Protein AF-A0A7V9BV97-F1 (afdb_monomer_lite)

Radius of gyration: 20.05 Å; chains: 1; bounding box: 77×26×38 Å

Secondary structure (DSSP, 8-state):
-B--TTT-TTS-TTSTTS-SEEEEEE-TTS-TTS--TTSTTTEEEEEE-SSHHHHHHHHHHHHHHHHHTT--GGGSPEEEEETTEEEEE-TTS-HHHHHHHHHHHHHHHHHHHHHHHHHHHHHHHHHHHHHTT----

Structure (mmCIF, N/CA/C/O backbone):
data_AF-A0A7V9BV97-F1
#
_entry.id   AF-A0A7V9BV97-F1
#
loop_
_atom_site.group_PDB
_atom_site.id
_atom_site.type_symbol
_atom_site.label_atom_id
_atom_site.label_alt_id
_atom_site.label_comp_id
_atom_site.label_asym_id
_atom_site.label_entity_id
_atom_site.label_seq_id
_atom_site.pdbx_PDB_ins_code
_atom_site.Cartn_x
_atom_site.Cartn_y
_atom_site.Cartn_z
_atom_site.occupancy
_atom_site.B_iso_or_equiv
_atom_site.auth_seq_id
_atom_site.auth_comp_id
_atom_site.auth_asym_id
_atom_site.auth_atom_id
_atom_site.pdbx_PDB_model_num
ATOM 1 N N . MET A 1 1 ? -1.774 -13.108 -3.104 1.00 84.31 1 MET A N 1
ATOM 2 C CA . MET A 1 1 ? -1.706 -14.076 -1.997 1.00 84.31 1 MET A CA 1
ATOM 3 C C . MET A 1 1 ? -2.246 -13.419 -0.741 1.00 84.31 1 MET A C 1
ATOM 5 O O . MET A 1 1 ? -1.762 -12.356 -0.373 1.00 84.31 1 MET A O 1
ATOM 9 N N . VAL A 1 2 ? -3.238 -14.039 -0.099 1.00 87.56 2 VAL A N 1
ATOM 10 C CA . VAL A 1 2 ? -3.725 -13.584 1.212 1.00 87.56 2 VAL A CA 1
ATOM 11 C C . VAL A 1 2 ? -2.645 -13.840 2.261 1.00 87.56 2 VAL A C 1
ATOM 13 O O . VAL A 1 2 ? -2.075 -14.932 2.309 1.00 87.56 2 VAL A O 1
ATOM 16 N N . VAL A 1 3 ? -2.366 -12.831 3.083 1.00 86.38 3 VAL A N 1
ATOM 17 C CA . VAL A 1 3 ? -1.408 -12.932 4.185 1.00 86.38 3 VAL A CA 1
ATOM 18 C C . VAL A 1 3 ? -2.160 -13.333 5.455 1.00 86.38 3 VAL A C 1
ATOM 20 O O . VAL A 1 3 ? -3.219 -12.785 5.761 1.00 86.38 3 VAL A O 1
ATOM 23 N N . THR A 1 4 ? -1.617 -14.303 6.180 1.00 88.75 4 THR A N 1
ATOM 24 C CA . THR A 1 4 ? -2.068 -14.775 7.490 1.00 88.75 4 THR A CA 1
ATOM 25 C C . THR A 1 4 ? -1.066 -14.359 8.564 1.00 88.75 4 THR A C 1
ATOM 27 O O . THR A 1 4 ? 0.046 -13.922 8.262 1.00 88.75 4 THR A O 1
ATOM 30 N N . ALA A 1 5 ? -1.437 -14.491 9.839 1.00 86.12 5 ALA A N 1
ATOM 31 C CA . ALA A 1 5 ? -0.545 -14.119 10.936 1.00 86.12 5 ALA A CA 1
ATOM 32 C C . ALA A 1 5 ? 0.735 -14.975 10.922 1.00 86.12 5 ALA A C 1
ATOM 34 O O . ALA A 1 5 ? 1.824 -14.498 11.241 1.00 86.12 5 ALA A O 1
ATOM 35 N N . GLU A 1 6 ? 0.617 -16.229 10.480 1.00 86.62 6 GLU A N 1
ATOM 36 C CA . GLU A 1 6 ? 1.725 -17.171 10.374 1.00 86.62 6 GLU A CA 1
ATOM 37 C C . GLU A 1 6 ? 2.684 -16.813 9.237 1.00 86.62 6 GLU A C 1
ATOM 39 O O . GLU A 1 6 ? 3.899 -16.887 9.434 1.00 86.62 6 GLU A O 1
ATOM 44 N N . ASN A 1 7 ? 2.173 -16.415 8.066 1.00 83.81 7 ASN A N 1
ATOM 45 C CA . ASN A 1 7 ? 2.998 -16.168 6.879 1.00 83.81 7 ASN A CA 1
ATOM 46 C C . ASN A 1 7 ? 3.409 -14.696 6.694 1.00 83.81 7 ASN A C 1
ATOM 48 O O . ASN A 1 7 ? 4.221 -14.411 5.820 1.00 83.81 7 ASN A O 1
ATOM 52 N N . ASP A 1 8 ? 2.920 -13.781 7.537 1.00 84.88 8 ASP A N 1
ATOM 53 C CA . ASP A 1 8 ? 3.302 -12.372 7.494 1.00 84.88 8 ASP A CA 1
ATOM 54 C C . ASP A 1 8 ? 4.802 -12.195 7.794 1.00 84.88 8 ASP A C 1
ATOM 56 O O . ASP A 1 8 ? 5.236 -12.524 8.907 1.00 84.88 8 ASP A O 1
ATOM 60 N N . PRO A 1 9 ? 5.608 -11.659 6.857 1.00 80.56 9 PRO A N 1
ATOM 61 C CA . PRO A 1 9 ? 7.033 -11.428 7.084 1.00 80.56 9 PRO A CA 1
ATOM 62 C C . PRO A 1 9 ? 7.301 -10.452 8.232 1.00 80.56 9 PRO A C 1
ATOM 64 O O . PRO A 1 9 ? 8.283 -10.609 8.952 1.00 80.56 9 PRO A O 1
ATOM 67 N N . ASN A 1 10 ? 6.406 -9.480 8.446 1.00 81.88 10 ASN A N 1
ATOM 68 C CA . ASN A 1 10 ? 6.573 -8.481 9.503 1.00 81.88 10 ASN A CA 1
ATOM 69 C C . ASN A 1 10 ? 5.993 -8.929 10.851 1.00 81.88 10 ASN A C 1
ATOM 71 O O . ASN A 1 10 ? 6.233 -8.265 11.855 1.00 81.88 10 ASN A O 1
ATOM 75 N N . LYS A 1 11 ? 5.218 -10.023 10.883 1.00 86.12 11 LYS A N 1
ATOM 76 C CA . LYS A 1 11 ? 4.507 -10.512 12.081 1.00 86.12 11 LYS A CA 1
ATOM 77 C C . LYS A 1 11 ? 3.628 -9.446 12.751 1.00 86.12 11 LYS A C 1
ATOM 79 O O . LYS A 1 11 ? 3.493 -9.422 13.971 1.00 86.12 11 LYS A O 1
ATOM 84 N N . LEU A 1 12 ? 3.033 -8.562 11.953 1.00 86.25 12 LEU A N 1
ATOM 85 C CA . LEU A 1 12 ? 2.190 -7.472 12.437 1.00 86.25 12 LEU A CA 1
ATOM 86 C C . LEU A 1 12 ? 0.696 -7.767 12.278 1.00 86.25 12 LEU A C 1
ATOM 88 O O . LEU A 1 12 ? -0.101 -7.145 12.982 1.00 86.25 12 LEU A O 1
ATOM 92 N N . LEU A 1 13 ? 0.299 -8.696 11.398 1.00 88.12 13 LEU A N 1
ATOM 93 C CA . LEU A 1 13 ? -1.115 -8.968 11.130 1.00 88.12 13 LEU A CA 1
ATOM 94 C C . LEU A 1 13 ? -1.887 -9.307 12.415 1.00 88.12 13 LEU A C 1
ATOM 96 O O . LEU A 1 13 ? -1.562 -10.265 13.114 1.00 88.12 13 LEU A O 1
ATOM 100 N N . GLY A 1 14 ? -2.933 -8.527 12.700 1.00 81.75 14 GLY A N 1
ATOM 101 C CA . GLY A 1 14 ? -3.808 -8.744 13.856 1.00 81.75 14 GLY A CA 1
ATOM 102 C C . GLY A 1 14 ? -3.239 -8.271 15.198 1.00 81.75 14 GLY A C 1
ATOM 103 O O . GLY A 1 14 ? -3.909 -8.412 16.221 1.00 81.75 14 GLY A O 1
ATOM 104 N N . THR A 1 15 ? -2.041 -7.681 15.224 1.00 85.50 15 THR A N 1
ATOM 105 C CA . THR A 1 15 ? -1.503 -7.073 16.447 1.00 85.50 15 THR A CA 1
ATOM 106 C C . THR A 1 15 ? -2.168 -5.718 16.735 1.00 85.50 15 THR A C 1
ATOM 108 O O . THR A 1 15 ? -2.617 -5.026 15.810 1.00 85.50 15 THR A O 1
ATOM 111 N N . PRO A 1 16 ? -2.257 -5.294 18.011 1.00 83.69 16 PRO A N 1
ATOM 112 C CA . PRO A 1 16 ? -2.788 -3.980 18.351 1.00 83.69 16 PRO A CA 1
ATOM 113 C C . PRO A 1 16 ? -2.050 -2.861 17.602 1.00 83.69 16 PRO A C 1
ATOM 115 O O . PRO A 1 16 ? -0.827 -2.780 17.637 1.00 83.69 16 PRO A O 1
ATOM 118 N N . ASN A 1 17 ? -2.813 -1.970 16.962 1.00 77.44 17 ASN A N 1
ATOM 119 C CA . ASN A 1 17 ? -2.331 -0.823 16.173 1.00 77.44 17 ASN A CA 1
ATOM 120 C C . ASN A 1 17 ? -1.631 -1.139 14.837 1.00 77.44 17 ASN A C 1
ATOM 122 O O . ASN A 1 17 ? -1.124 -0.213 14.206 1.00 77.44 17 ASN A O 1
ATOM 126 N N . ALA A 1 18 ? -1.668 -2.384 14.364 1.00 88.88 18 ALA A N 1
ATOM 127 C CA . ALA A 1 18 ? -1.191 -2.763 13.034 1.00 88.88 18 ALA A CA 1
ATOM 128 C C . ALA A 1 18 ? -2.333 -2.924 12.010 1.00 88.88 18 ALA A C 1
ATOM 130 O O . ALA A 1 18 ? -3.471 -2.503 12.248 1.00 88.88 18 ALA A O 1
ATOM 131 N N . TYR A 1 19 ? -2.019 -3.517 10.852 1.00 90.75 19 TYR A N 1
ATOM 132 C CA . TYR A 1 19 ? -3.013 -3.876 9.846 1.00 90.75 19 TYR A CA 1
ATOM 133 C C . TYR A 1 19 ? -3.869 -5.066 10.302 1.00 90.75 19 TYR A C 1
ATOM 135 O O . TYR A 1 19 ? -3.389 -6.039 10.890 1.00 90.75 19 TYR A O 1
ATOM 143 N N . THR A 1 20 ? -5.163 -4.973 10.011 1.00 94.12 20 THR A N 1
ATOM 144 C CA . THR A 1 20 ? -6.200 -5.963 10.319 1.00 94.12 20 THR A CA 1
ATOM 145 C C . THR A 1 20 ? -6.340 -7.009 9.218 1.00 94.12 20 THR A C 1
ATOM 147 O O . THR A 1 20 ? -6.756 -8.132 9.485 1.00 94.12 20 THR A O 1
ATOM 150 N N . SER A 1 21 ? -5.967 -6.665 7.984 1.00 93.06 21 SER A N 1
ATOM 151 C CA . SER A 1 21 ? -5.867 -7.598 6.861 1.00 93.06 21 SER A CA 1
ATOM 152 C C . SER A 1 21 ? -4.767 -7.161 5.900 1.00 93.06 21 SER A C 1
ATOM 154 O O . SER A 1 21 ? -4.433 -5.975 5.817 1.00 93.06 21 SER A O 1
ATOM 156 N N . LYS A 1 22 ? -4.186 -8.129 5.189 1.00 93.75 22 LYS A N 1
ATOM 157 C CA . LYS A 1 22 ? -3.153 -7.877 4.190 1.00 93.75 22 LYS A CA 1
ATOM 158 C C . LYS A 1 22 ? -3.246 -8.878 3.041 1.00 93.75 22 LYS A C 1
ATOM 160 O O . LYS A 1 22 ? -3.526 -10.060 3.241 1.00 93.75 22 LYS A O 1
ATOM 165 N N . THR A 1 23 ? -2.978 -8.408 1.830 1.00 92.38 23 THR A N 1
ATOM 166 C CA . THR A 1 23 ? -2.742 -9.268 0.668 1.00 92.38 23 THR A CA 1
ATOM 167 C C . THR A 1 23 ? -1.580 -8.730 -0.145 1.00 92.38 23 THR A C 1
ATOM 169 O O . THR A 1 23 ? -1.389 -7.524 -0.255 1.00 92.38 23 THR A O 1
ATOM 172 N N . GLU A 1 24 ? -0.833 -9.632 -0.759 1.00 91.12 24 GLU A N 1
ATOM 173 C CA . GLU A 1 24 ? 0.274 -9.319 -1.661 1.00 91.12 24 GLU A CA 1
ATOM 174 C C . GLU A 1 24 ? -0.116 -9.698 -3.091 1.00 91.12 24 GLU A C 1
ATOM 176 O O . GLU A 1 24 ? -0.916 -10.616 -3.300 1.00 91.12 24 GLU A O 1
ATOM 181 N N . PHE A 1 25 ? 0.403 -8.995 -4.089 1.00 91.19 25 PHE A N 1
ATOM 182 C CA . PHE A 1 25 ? 0.127 -9.283 -5.492 1.00 91.19 25 PHE A CA 1
ATOM 183 C C . PHE A 1 25 ? 1.384 -9.151 -6.340 1.00 91.19 25 PHE A C 1
ATOM 185 O O . PHE A 1 25 ? 2.316 -8.427 -6.003 1.00 91.19 25 PHE A O 1
ATOM 192 N N . ILE A 1 26 ? 1.362 -9.861 -7.460 1.00 90.62 26 ILE A N 1
ATOM 193 C CA . ILE A 1 26 ? 2.406 -9.836 -8.473 1.00 90.62 26 ILE A CA 1
ATOM 194 C C . ILE A 1 26 ? 1.932 -8.960 -9.628 1.00 90.62 26 ILE A C 1
ATOM 196 O O . ILE A 1 26 ? 0.777 -9.058 -10.048 1.00 90.62 26 ILE A O 1
ATOM 200 N N . ASP A 1 27 ? 2.836 -8.140 -10.155 1.00 92.44 27 ASP A N 1
ATOM 201 C CA . ASP A 1 27 ? 2.646 -7.428 -11.410 1.00 92.44 27 ASP A CA 1
ATOM 202 C C . ASP A 1 27 ? 3.450 -8.122 -12.515 1.00 92.44 27 ASP A C 1
ATOM 204 O O . ASP A 1 27 ? 4.677 -8.184 -12.470 1.00 92.44 27 ASP A O 1
ATOM 208 N N . THR A 1 28 ? 2.760 -8.635 -13.533 1.00 91.56 28 THR A N 1
ATOM 209 C CA . THR A 1 28 ? 3.376 -9.373 -14.647 1.00 91.56 28 THR A CA 1
ATOM 210 C C . THR A 1 28 ? 4.261 -8.507 -15.544 1.00 91.56 28 THR A C 1
ATOM 212 O O . THR A 1 28 ? 4.916 -9.032 -16.439 1.00 91.56 28 THR A O 1
ATOM 215 N N . ARG A 1 29 ? 4.266 -7.183 -15.349 1.00 91.75 29 ARG A N 1
ATOM 216 C CA . ARG A 1 29 ? 5.187 -6.251 -16.014 1.00 91.75 29 ARG A CA 1
ATOM 217 C C . ARG A 1 29 ? 6.595 -6.304 -15.416 1.00 91.75 29 ARG A C 1
ATOM 219 O O . ARG A 1 29 ? 7.521 -5.792 -16.039 1.00 91.75 29 ARG A O 1
ATOM 226 N N . LEU A 1 30 ? 6.749 -6.883 -14.225 1.00 86.69 30 LEU A N 1
ATOM 227 C CA . LEU A 1 30 ? 8.018 -7.016 -13.514 1.00 86.69 30 LEU A CA 1
ATOM 228 C C . LEU A 1 30 ? 8.629 -8.405 -13.719 1.00 86.69 30 LEU A C 1
ATOM 230 O O . LEU A 1 30 ? 7.915 -9.387 -13.936 1.00 86.69 30 LEU A O 1
ATOM 234 N N . ASP A 1 31 ? 9.957 -8.488 -13.618 1.00 78.88 31 ASP A N 1
ATOM 235 C CA . ASP A 1 31 ? 10.657 -9.772 -13.609 1.00 78.88 31 ASP A CA 1
ATOM 236 C C . ASP A 1 31 ? 10.342 -10.535 -12.313 1.00 78.88 31 ASP A C 1
ATOM 238 O O . ASP A 1 31 ? 10.385 -9.988 -11.212 1.00 78.88 31 ASP A O 1
ATOM 242 N N . GLN A 1 32 ? 10.006 -11.811 -12.465 1.00 69.94 32 GLN A N 1
ATOM 243 C CA . GLN A 1 32 ? 9.558 -12.696 -11.393 1.00 69.94 32 GLN A CA 1
ATOM 244 C C . GLN A 1 32 ? 10.719 -13.447 -10.725 1.00 69.94 32 GLN A C 1
ATOM 246 O O . GLN A 1 32 ? 10.497 -14.207 -9.787 1.00 69.94 32 GLN A O 1
ATOM 251 N N . GLY A 1 33 ? 11.958 -13.246 -11.192 1.00 62.41 33 GLY A N 1
ATOM 252 C CA . GLY A 1 33 ? 13.170 -13.824 -10.598 1.00 62.41 33 GLY A CA 1
ATOM 253 C C . GLY A 1 33 ? 13.657 -13.146 -9.309 1.00 62.41 33 GLY A C 1
ATOM 254 O O . GLY A 1 33 ? 14.708 -13.524 -8.793 1.00 62.41 33 GLY A O 1
ATOM 255 N N . VAL A 1 34 ? 12.938 -12.141 -8.799 1.00 61.66 34 VAL A N 1
ATOM 256 C CA . VAL A 1 34 ? 13.304 -11.389 -7.589 1.00 61.66 34 VAL A CA 1
ATOM 257 C C . VAL A 1 34 ? 12.671 -12.042 -6.359 1.00 61.66 34 VAL A C 1
ATOM 259 O O . VAL A 1 34 ? 11.478 -12.337 -6.361 1.00 61.66 34 VAL A O 1
ATOM 262 N N . ASP A 1 35 ? 13.456 -12.250 -5.299 1.00 58.25 35 ASP A N 1
ATOM 263 C CA . ASP A 1 35 ? 12.942 -12.741 -4.017 1.00 58.2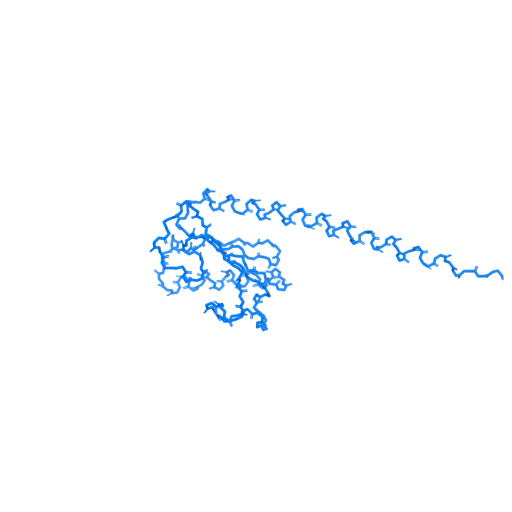5 35 ASP A CA 1
ATOM 264 C C . ASP A 1 35 ? 11.884 -11.765 -3.461 1.00 58.25 35 ASP A C 1
ATOM 266 O O . ASP A 1 35 ? 12.124 -10.565 -3.305 1.00 58.25 35 ASP A O 1
ATOM 270 N N . VAL A 1 36 ? 10.676 -12.274 -3.218 1.00 57.56 36 VAL A N 1
ATOM 271 C CA . VAL A 1 36 ? 9.439 -11.501 -2.993 1.00 57.56 36 VAL A CA 1
ATOM 272 C C . VAL A 1 36 ? 9.106 -11.344 -1.517 1.00 57.56 36 VAL A C 1
ATOM 274 O O . VAL A 1 36 ? 7.940 -11.377 -1.118 1.00 57.56 36 VAL A O 1
ATOM 277 N N . VAL A 1 37 ? 10.114 -11.155 -0.669 1.00 59.69 37 VAL A N 1
ATOM 278 C CA . VAL A 1 37 ? 9.871 -10.922 0.759 1.00 59.69 37 VAL A CA 1
ATOM 279 C C . VAL A 1 37 ? 8.996 -9.671 0.926 1.00 59.69 37 VAL A C 1
ATOM 281 O O . VAL A 1 37 ? 9.399 -8.553 0.614 1.00 59.69 37 VAL A O 1
ATOM 284 N N . GLY A 1 38 ? 7.757 -9.869 1.389 1.00 61.19 38 GLY A N 1
ATOM 285 C CA . GLY A 1 38 ? 6.767 -8.803 1.565 1.00 61.19 38 GLY A CA 1
ATOM 286 C C . GLY A 1 38 ? 6.020 -8.371 0.296 1.00 61.19 38 GLY A C 1
ATOM 287 O O . GLY A 1 38 ? 5.323 -7.357 0.343 1.00 61.19 38 GLY A O 1
ATOM 288 N N . GLY A 1 39 ? 6.170 -9.089 -0.824 1.00 64.56 39 GLY A N 1
ATOM 289 C CA . GLY A 1 39 ? 5.387 -8.949 -2.061 1.00 64.56 39 GLY A CA 1
ATOM 290 C C . GLY A 1 39 ? 5.630 -7.685 -2.896 1.00 64.56 39 GLY A C 1
ATOM 291 O O . GLY A 1 39 ? 5.413 -7.700 -4.106 1.00 64.56 39 GLY A O 1
ATOM 292 N N . VAL A 1 40 ? 6.121 -6.600 -2.291 1.00 76.31 40 VAL A N 1
ATOM 293 C CA . VAL A 1 40 ? 6.295 -5.310 -2.972 1.00 76.31 40 VAL A CA 1
ATOM 294 C C . VAL A 1 40 ? 7.315 -5.350 -4.117 1.00 76.31 40 VAL A C 1
ATOM 296 O O . VAL A 1 40 ? 6.980 -4.822 -5.172 1.00 76.31 40 VAL A O 1
ATOM 299 N N . PRO A 1 41 ? 8.499 -5.990 -4.014 1.00 81.00 41 PRO A N 1
ATOM 300 C CA . PRO A 1 41 ? 9.484 -5.963 -5.101 1.00 81.00 41 PRO A CA 1
ATOM 301 C C . PRO A 1 41 ? 8.976 -6.486 -6.458 1.00 81.00 41 PRO A C 1
ATOM 303 O O . PRO A 1 41 ? 9.315 -5.886 -7.481 1.00 81.00 41 PRO A O 1
ATOM 306 N N . ALA A 1 42 ? 8.121 -7.521 -6.479 1.00 83.88 42 ALA A N 1
ATOM 307 C CA . ALA A 1 42 ? 7.547 -8.097 -7.710 1.00 83.88 42 ALA A CA 1
ATOM 308 C C . ALA A 1 42 ? 6.120 -7.624 -8.035 1.00 83.88 42 ALA A C 1
ATOM 310 O O . ALA A 1 42 ? 5.485 -8.142 -8.956 1.00 83.88 42 ALA A O 1
ATOM 311 N N . GLY A 1 43 ? 5.597 -6.642 -7.304 1.00 90.69 43 GLY A N 1
ATOM 312 C CA . GLY A 1 43 ? 4.274 -6.089 -7.564 1.00 90.69 43 GLY A CA 1
ATOM 313 C C . GLY A 1 43 ? 3.867 -5.104 -6.486 1.00 90.69 43 GLY A C 1
ATOM 314 O O . GLY A 1 43 ? 4.139 -3.909 -6.601 1.00 90.69 43 GLY A O 1
ATOM 315 N N . GLY A 1 44 ? 3.209 -5.593 -5.439 1.00 92.19 44 GLY A N 1
ATOM 316 C CA . GLY A 1 44 ? 2.722 -4.733 -4.371 1.00 92.19 44 GLY A CA 1
ATOM 317 C C . GLY A 1 44 ? 2.019 -5.457 -3.231 1.00 92.19 44 GLY A C 1
ATOM 318 O O . GLY A 1 44 ? 1.908 -6.683 -3.184 1.00 92.19 44 GLY A O 1
ATOM 319 N N . SER A 1 45 ? 1.528 -4.658 -2.291 1.00 93.56 45 SER A N 1
ATOM 320 C CA . SER A 1 45 ? 0.801 -5.105 -1.108 1.00 93.56 45 SER A CA 1
ATOM 321 C C . SER A 1 45 ? -0.350 -4.155 -0.802 1.00 93.56 45 SER A C 1
ATOM 323 O O . SER A 1 45 ? -0.217 -2.939 -0.919 1.00 93.56 45 SER A O 1
ATOM 325 N N . VAL A 1 46 ? -1.471 -4.714 -0.362 1.00 95.31 46 VAL A N 1
ATOM 326 C CA . VAL A 1 46 ? -2.606 -3.978 0.196 1.00 95.31 46 VAL A CA 1
ATOM 327 C C . VAL A 1 46 ? -2.669 -4.291 1.682 1.00 95.31 46 VAL A C 1
ATOM 329 O O . VAL A 1 46 ? -2.791 -5.454 2.061 1.00 95.31 46 VAL A O 1
ATOM 332 N N . GLU A 1 47 ? -2.583 -3.260 2.513 1.00 94.62 47 GLU A N 1
ATOM 333 C CA . GLU A 1 47 ? -2.659 -3.332 3.973 1.00 94.62 47 GLU A CA 1
ATOM 334 C C . GLU A 1 47 ? -3.878 -2.525 4.440 1.00 94.62 47 GLU A C 1
ATOM 336 O O . GLU A 1 47 ? -4.024 -1.354 4.090 1.00 94.62 47 GLU A O 1
ATOM 341 N N . VAL A 1 48 ? -4.771 -3.137 5.219 1.00 95.69 48 VAL A N 1
ATOM 342 C CA . VAL A 1 48 ? -5.970 -2.471 5.755 1.00 95.69 48 VAL A CA 1
ATOM 343 C C . VAL A 1 48 ? -5.796 -2.246 7.246 1.00 95.69 48 VAL A C 1
ATOM 345 O O . VAL A 1 48 ? -5.413 -3.162 7.967 1.00 95.69 48 VAL A O 1
ATOM 348 N N . PHE A 1 49 ? -6.103 -1.043 7.714 1.00 95.38 49 PHE A N 1
ATOM 349 C CA . PHE A 1 49 ? -5.976 -0.621 9.106 1.00 95.38 49 PHE A CA 1
ATOM 350 C C . PHE A 1 49 ? -7.346 -0.355 9.734 1.00 95.38 49 PHE A C 1
ATOM 352 O O . PHE A 1 49 ? -8.380 -0.435 9.077 1.00 95.38 49 PHE A O 1
ATOM 359 N N . ALA A 1 50 ? -7.364 -0.043 11.031 1.00 94.12 50 ALA A N 1
ATOM 360 C CA . ALA A 1 50 ? -8.607 0.341 11.701 1.00 94.12 50 ALA A CA 1
ATOM 361 C C . ALA A 1 50 ? -9.145 1.694 11.201 1.00 94.12 50 ALA A C 1
ATOM 363 O O . ALA A 1 50 ? -10.352 1.907 11.169 1.00 94.12 50 ALA A O 1
ATOM 364 N N . ASP A 1 51 ? -8.250 2.604 10.816 1.00 94.19 51 ASP A N 1
ATOM 365 C CA . ASP A 1 51 ? -8.586 3.957 10.391 1.00 94.19 51 ASP A CA 1
ATOM 366 C C . ASP A 1 51 ? -7.496 4.534 9.473 1.00 94.19 51 ASP A C 1
ATOM 368 O O . ASP A 1 51 ? -6.413 3.962 9.303 1.00 94.19 51 ASP A O 1
ATOM 372 N N . LYS A 1 52 ? -7.803 5.687 8.870 1.00 95.06 52 LYS A N 1
ATOM 373 C CA . LYS A 1 52 ? -6.898 6.397 7.962 1.00 95.06 52 LYS A CA 1
ATOM 374 C C . LYS A 1 52 ? -5.603 6.844 8.640 1.00 95.06 52 LYS A C 1
ATOM 376 O O . LYS A 1 52 ? -4.543 6.729 8.036 1.00 95.06 52 LYS A O 1
ATOM 381 N N . SER A 1 53 ? -5.676 7.311 9.885 1.00 95.69 53 SER A N 1
ATOM 382 C CA . SER A 1 53 ? -4.508 7.806 10.623 1.00 95.69 53 SER A CA 1
ATOM 383 C C . SER A 1 53 ? -3.460 6.705 10.797 1.00 95.69 53 SER A C 1
ATOM 385 O O . SER A 1 53 ? -2.273 6.919 10.562 1.00 95.69 53 SER A O 1
ATOM 387 N N . LYS A 1 54 ? -3.897 5.478 11.100 1.00 95.19 54 LYS A N 1
ATOM 388 C CA . LYS A 1 54 ? -3.011 4.310 11.197 1.00 95.19 54 LYS A CA 1
ATOM 389 C C . LYS A 1 54 ? -2.390 3.916 9.856 1.00 95.19 54 LYS A C 1
ATOM 391 O O . LYS A 1 54 ? -1.206 3.580 9.818 1.00 95.19 54 LYS A O 1
ATOM 396 N N . ALA A 1 55 ? -3.147 3.997 8.762 1.00 95.06 55 ALA A N 1
ATOM 397 C CA . ALA A 1 55 ? -2.611 3.758 7.421 1.00 95.06 55 ALA A CA 1
ATOM 398 C C . ALA A 1 55 ? -1.548 4.807 7.034 1.00 95.06 55 ALA A C 1
ATOM 400 O O . ALA A 1 55 ? -0.489 4.462 6.504 1.00 95.06 55 ALA A O 1
ATOM 401 N N . GLU A 1 56 ? -1.786 6.083 7.351 1.00 95.56 56 GLU A N 1
ATOM 402 C CA . GLU A 1 56 ? -0.826 7.173 7.132 1.00 95.56 56 GLU A CA 1
ATOM 403 C C . GLU A 1 56 ? 0.427 7.014 7.996 1.00 95.56 56 GLU A C 1
ATOM 405 O O . GLU A 1 56 ? 1.539 7.111 7.478 1.00 95.56 56 GLU A O 1
ATOM 410 N N . ALA A 1 57 ? 0.270 6.665 9.275 1.00 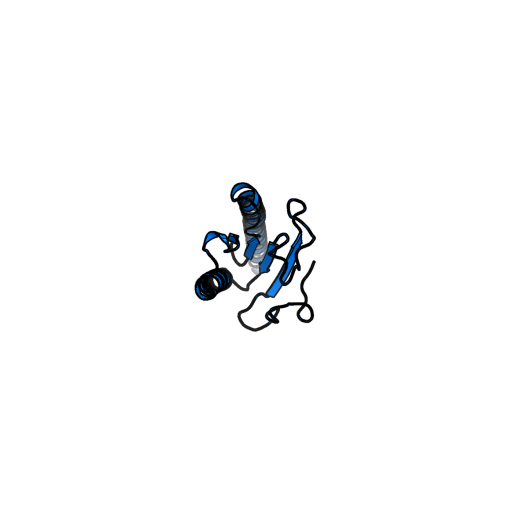94.69 57 ALA A N 1
ATOM 411 C CA . ALA A 1 57 ? 1.391 6.392 10.168 1.00 94.69 57 ALA A CA 1
ATOM 412 C C . ALA A 1 57 ? 2.280 5.256 9.638 1.00 94.69 57 ALA A C 1
ATOM 414 O O . ALA A 1 57 ? 3.508 5.349 9.692 1.00 94.69 57 ALA A O 1
ATOM 415 N N . ARG A 1 58 ? 1.682 4.201 9.065 1.00 93.31 58 ARG A N 1
ATOM 416 C CA . ARG A 1 58 ? 2.441 3.119 8.427 1.00 93.31 58 ARG A CA 1
ATOM 417 C C . ARG A 1 58 ? 3.210 3.601 7.198 1.00 93.31 58 ARG A C 1
ATOM 419 O O . ARG A 1 58 ? 4.389 3.277 7.073 1.00 93.31 58 ARG A O 1
ATOM 426 N N . ARG A 1 59 ? 2.572 4.369 6.310 1.00 92.94 59 ARG A N 1
ATOM 427 C CA . ARG A 1 59 ? 3.231 4.971 5.137 1.00 92.94 59 ARG A CA 1
ATOM 428 C C . ARG A 1 59 ? 4.441 5.805 5.556 1.00 92.94 59 ARG A C 1
ATOM 430 O O . ARG A 1 59 ? 5.510 5.689 4.960 1.00 92.94 59 ARG A O 1
ATOM 437 N N . ASP A 1 60 ? 4.271 6.641 6.573 1.00 91.50 60 ASP A N 1
ATOM 438 C CA . ASP A 1 60 ? 5.311 7.563 7.022 1.00 91.50 60 ASP A CA 1
ATOM 439 C C . ASP A 1 60 ? 6.464 6.813 7.701 1.00 91.50 60 ASP A C 1
ATOM 441 O O . ASP A 1 60 ? 7.629 7.125 7.450 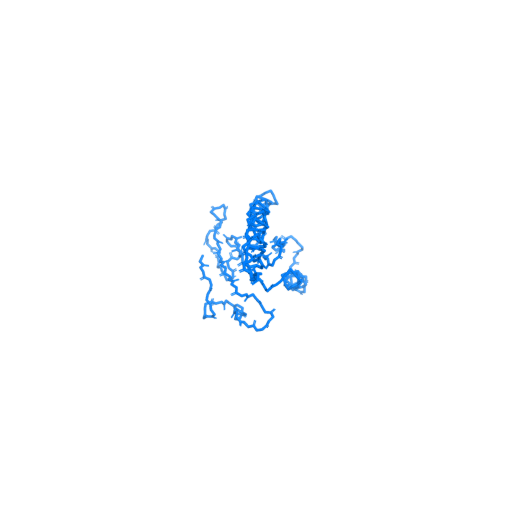1.00 91.50 60 ASP A O 1
ATOM 445 N N . TYR A 1 61 ? 6.161 5.754 8.460 1.00 89.25 61 TYR A N 1
ATOM 446 C CA . TYR A 1 61 ? 7.166 4.827 8.982 1.00 89.25 61 TYR A CA 1
ATOM 447 C C . TYR A 1 61 ? 7.987 4.172 7.861 1.00 89.25 61 TYR A C 1
ATOM 449 O O . TYR A 1 61 ? 9.214 4.198 7.918 1.00 89.25 61 TYR A O 1
ATOM 457 N N . LEU A 1 62 ? 7.333 3.623 6.829 1.00 86.56 62 LEU A N 1
ATOM 458 C CA . LEU A 1 62 ? 8.011 2.966 5.700 1.00 86.56 62 LEU A CA 1
ATOM 459 C C . LEU A 1 62 ? 8.922 3.943 4.947 1.00 86.56 62 LEU A C 1
ATOM 461 O O . LEU A 1 62 ? 10.056 3.609 4.607 1.00 86.56 62 LEU A O 1
ATOM 465 N N . ARG A 1 63 ? 8.463 5.184 4.756 1.00 84.69 63 ARG A N 1
ATOM 466 C CA . ARG A 1 63 ? 9.271 6.254 4.162 1.00 84.69 63 ARG A CA 1
ATOM 467 C C . ARG A 1 63 ? 10.482 6.603 5.025 1.00 84.69 63 ARG A C 1
ATOM 469 O O . ARG A 1 63 ? 11.577 6.755 4.493 1.00 84.69 63 ARG A O 1
ATOM 476 N N . GLY A 1 64 ? 10.293 6.727 6.338 1.00 81.50 64 GLY A N 1
ATOM 477 C CA . GLY A 1 64 ? 11.380 6.987 7.281 1.00 81.50 64 GLY A CA 1
ATOM 478 C C . GLY A 1 64 ? 12.421 5.866 7.295 1.00 81.50 64 GLY A C 1
ATOM 479 O O . GLY A 1 64 ? 13.616 6.150 7.274 1.00 81.50 64 GLY A O 1
ATOM 480 N N . ALA A 1 65 ? 11.974 4.608 7.259 1.00 78.81 65 ALA A N 1
ATOM 481 C CA . ALA A 1 65 ? 12.845 3.438 7.192 1.00 78.81 65 ALA A CA 1
ATOM 482 C C . ALA A 1 65 ? 13.689 3.427 5.907 1.00 78.81 65 ALA A C 1
ATOM 484 O O . ALA A 1 65 ? 14.907 3.298 5.988 1.00 78.81 65 ALA A O 1
ATOM 485 N N . ALA A 1 66 ? 13.078 3.678 4.743 1.00 75.75 66 ALA A N 1
ATOM 486 C CA . ALA A 1 66 ? 13.801 3.756 3.471 1.00 75.75 66 ALA A CA 1
ATOM 487 C C . ALA A 1 66 ? 14.900 4.837 3.486 1.00 75.75 66 ALA A C 1
ATOM 489 O O . ALA A 1 66 ? 16.021 4.603 3.037 1.00 75.75 66 ALA A O 1
ATOM 490 N N . VAL A 1 67 ? 14.605 6.010 4.059 1.00 72.19 67 VAL A N 1
ATOM 491 C CA . VAL A 1 67 ? 15.595 7.089 4.219 1.00 72.19 67 VAL A CA 1
ATOM 492 C C . VAL A 1 67 ? 16.733 6.672 5.159 1.00 72.19 67 VAL A C 1
ATOM 494 O O . VAL A 1 67 ? 17.896 6.949 4.870 1.00 72.19 67 VAL A O 1
ATOM 497 N N . ALA A 1 68 ? 16.419 6.003 6.273 1.00 70.94 68 ALA A N 1
ATOM 498 C CA . ALA A 1 68 ? 17.407 5.565 7.259 1.00 70.94 68 ALA A CA 1
ATOM 499 C C . ALA A 1 68 ? 18.351 4.477 6.717 1.00 70.94 68 ALA A C 1
ATOM 501 O O . ALA A 1 68 ? 19.537 4.472 7.041 1.00 70.94 68 ALA A O 1
ATOM 502 N N . GLU A 1 69 ? 17.854 3.596 5.849 1.00 69.38 69 GLU A N 1
ATOM 503 C CA . GLU A 1 69 ? 18.638 2.534 5.204 1.00 69.38 69 GLU A CA 1
ATOM 504 C C . GLU A 1 69 ? 19.519 3.041 4.047 1.00 69.38 69 GLU A C 1
ATOM 506 O O . GLU A 1 69 ? 20.139 2.251 3.339 1.00 69.38 69 GLU A O 1
ATOM 511 N N . SER A 1 70 ? 19.617 4.364 3.853 1.00 59.25 70 SER A N 1
ATOM 512 C CA . SER A 1 70 ? 20.322 4.985 2.721 1.00 59.25 70 SER A CA 1
ATOM 513 C C . SER A 1 70 ? 19.823 4.498 1.357 1.00 59.25 70 SER A C 1
ATOM 515 O O . SER A 1 70 ? 20.526 4.626 0.349 1.00 59.25 70 SER A O 1
ATOM 517 N N . ALA A 1 71 ? 18.595 3.974 1.298 1.00 61.72 71 ALA A N 1
ATOM 518 C CA . ALA A 1 71 ? 17.940 3.738 0.031 1.00 61.72 71 ALA A CA 1
ATOM 519 C C . ALA A 1 71 ? 17.746 5.104 -0.639 1.00 61.72 71 ALA A C 1
ATOM 521 O O . ALA A 1 71 ? 17.311 6.078 -0.015 1.00 61.72 71 ALA A O 1
ATOM 522 N N . THR A 1 72 ? 18.112 5.216 -1.916 1.00 56.12 72 THR A N 1
ATOM 523 C CA . THR A 1 72 ? 17.829 6.452 -2.657 1.00 56.12 72 THR A CA 1
ATOM 524 C C . THR A 1 72 ? 16.319 6.714 -2.635 1.00 56.12 72 THR A C 1
ATOM 526 O O . THR A 1 72 ? 15.535 5.770 -2.628 1.00 56.12 72 THR A O 1
ATOM 529 N N . ALA A 1 73 ? 15.876 7.975 -2.685 1.00 52.25 73 ALA A N 1
ATOM 530 C CA . ALA A 1 73 ? 14.443 8.283 -2.798 1.00 52.25 73 ALA A CA 1
ATOM 531 C C . ALA A 1 73 ? 13.778 7.601 -4.019 1.00 52.25 73 ALA A C 1
ATOM 533 O O . ALA A 1 73 ? 12.570 7.396 -4.022 1.00 52.25 73 ALA A O 1
ATOM 534 N N . ALA A 1 74 ? 14.572 7.216 -5.027 1.00 47.28 74 ALA A N 1
ATOM 535 C CA . ALA A 1 74 ? 14.154 6.444 -6.195 1.00 47.28 74 ALA A CA 1
ATOM 536 C C . ALA A 1 74 ? 13.965 4.933 -5.930 1.00 47.28 74 ALA A C 1
ATOM 538 O O . ALA A 1 74 ? 13.334 4.257 -6.733 1.00 47.28 74 ALA A O 1
ATOM 539 N N . ALA A 1 75 ? 14.492 4.407 -4.822 1.00 58.53 75 ALA A N 1
ATOM 540 C CA . ALA A 1 75 ? 14.281 3.038 -4.349 1.00 58.53 75 ALA A CA 1
ATOM 541 C C . ALA A 1 75 ? 13.134 2.938 -3.324 1.00 58.53 75 ALA A C 1
ATOM 543 O O . ALA A 1 75 ? 12.826 1.853 -2.837 1.00 58.53 75 ALA A O 1
ATOM 544 N N . ALA A 1 76 ? 12.492 4.057 -2.974 1.00 73.00 76 ALA A N 1
ATOM 545 C CA . ALA A 1 76 ? 11.295 4.027 -2.150 1.00 73.00 76 ALA A CA 1
ATOM 546 C C . ALA A 1 76 ? 10.107 3.529 -2.987 1.00 73.00 76 ALA A C 1
ATOM 548 O O . ALA A 1 76 ? 9.826 4.048 -4.066 1.00 73.00 76 ALA A O 1
ATOM 549 N N . GLU A 1 77 ? 9.406 2.522 -2.477 1.00 86.38 77 GLU A N 1
ATOM 550 C CA . GLU A 1 77 ? 8.123 2.064 -3.015 1.00 86.38 77 GLU A CA 1
ATOM 551 C C . GLU A 1 77 ? 7.107 3.213 -3.146 1.00 86.38 77 GLU A C 1
ATOM 553 O O . GLU A 1 77 ? 7.092 4.163 -2.353 1.00 86.38 77 GLU A O 1
ATOM 558 N N . TYR A 1 78 ? 6.209 3.110 -4.126 1.00 91.81 78 TYR A N 1
ATOM 559 C CA . TYR A 1 78 ? 5.057 4.004 -4.186 1.00 91.81 78 TYR A CA 1
ATOM 560 C C . TYR A 1 78 ? 4.049 3.576 -3.118 1.00 91.81 78 TYR A C 1
ATOM 562 O O . TYR A 1 78 ? 3.710 2.399 -3.009 1.00 91.81 78 TYR A O 1
ATOM 570 N N . ALA A 1 79 ? 3.555 4.532 -2.333 1.00 93.69 79 ALA A N 1
ATOM 571 C CA . ALA A 1 79 ? 2.658 4.260 -1.216 1.00 93.69 79 ALA A CA 1
ATOM 572 C C . ALA A 1 79 ? 1.466 5.227 -1.226 1.00 93.69 79 ALA A C 1
ATOM 574 O O . ALA A 1 79 ? 1.624 6.433 -1.009 1.00 93.69 79 ALA A O 1
ATOM 575 N N . TYR A 1 80 ? 0.271 4.685 -1.453 1.00 95.75 80 TYR A N 1
ATOM 576 C CA . TYR A 1 80 ? -0.984 5.420 -1.593 1.00 95.75 80 TYR A CA 1
ATOM 577 C C . TYR A 1 80 ? -1.935 5.077 -0.449 1.00 95.75 80 TYR A C 1
ATOM 579 O O . TYR A 1 80 ? -2.111 3.907 -0.120 1.00 95.75 80 TYR A O 1
ATOM 587 N N . VAL A 1 81 ? -2.570 6.089 0.145 1.00 96.19 81 VAL A N 1
ATOM 588 C CA . VAL A 1 81 ? -3.555 5.900 1.219 1.00 96.19 81 VAL A CA 1
ATOM 589 C C . VAL A 1 81 ? -4.928 6.357 0.747 1.00 96.19 81 VAL A C 1
ATOM 591 O O . VAL A 1 81 ? -5.072 7.486 0.283 1.00 96.19 81 VAL A O 1
ATOM 594 N N . SER A 1 82 ? -5.936 5.503 0.923 1.00 95.12 82 SER A N 1
ATOM 595 C CA . SER A 1 82 ? -7.343 5.814 0.654 1.00 95.12 82 SER A CA 1
ATOM 596 C C . SER A 1 82 ? -8.205 5.264 1.793 1.00 95.12 82 SER A C 1
ATOM 598 O O . SER A 1 82 ? -8.339 4.052 1.967 1.00 95.12 82 SER A O 1
ATOM 600 N N . GLY A 1 83 ? -8.733 6.157 2.638 1.00 93.69 83 GLY A N 1
ATOM 601 C CA . GLY A 1 83 ? -9.375 5.762 3.896 1.00 93.69 83 GLY A CA 1
ATOM 602 C C . GLY A 1 83 ? -8.423 4.924 4.772 1.00 93.69 83 GLY A C 1
ATOM 603 O O . GLY A 1 83 ? -7.271 5.322 4.932 1.00 93.69 83 GLY A O 1
ATOM 604 N N . PRO A 1 84 ? -8.857 3.778 5.328 1.00 95.38 84 PRO A N 1
ATOM 605 C CA . PRO A 1 84 ? -8.014 2.898 6.142 1.00 95.38 84 PRO A CA 1
ATOM 606 C C . PRO A 1 84 ? -7.078 1.989 5.324 1.00 95.38 84 PRO A C 1
ATOM 608 O O . PRO A 1 84 ? -6.452 1.096 5.892 1.00 95.38 84 PRO A O 1
ATOM 611 N N . ILE A 1 85 ? -7.012 2.147 4.000 1.00 96.56 85 ILE A N 1
ATOM 612 C CA . ILE A 1 85 ? -6.253 1.265 3.110 1.00 96.56 85 ILE A CA 1
ATOM 613 C C . ILE A 1 85 ? -4.931 1.931 2.740 1.00 96.56 85 ILE A C 1
ATOM 615 O O . ILE A 1 85 ? -4.919 3.068 2.269 1.00 96.56 8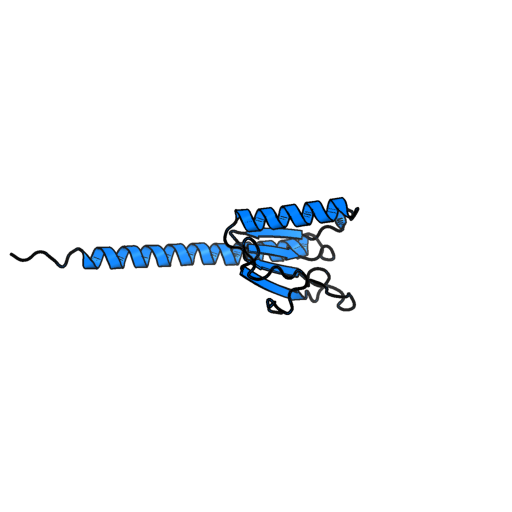5 ILE A O 1
ATOM 619 N N . LEU A 1 86 ? -3.834 1.194 2.896 1.00 96.19 86 LEU A N 1
ATOM 620 C CA . LEU A 1 86 ? -2.520 1.508 2.351 1.00 96.19 86 LEU A CA 1
ATOM 621 C C . LEU A 1 86 ? -2.208 0.543 1.202 1.00 96.19 86 LEU A C 1
ATOM 623 O O . LEU A 1 86 ? -2.117 -0.669 1.393 1.00 96.19 86 LEU A O 1
ATOM 627 N N . LEU A 1 87 ? -2.008 1.095 0.012 1.00 96.38 87 LEU A N 1
ATOM 628 C CA . LEU A 1 87 ? -1.541 0.383 -1.169 1.00 96.38 87 LEU A CA 1
ATOM 629 C C . LEU A 1 87 ? -0.066 0.703 -1.402 1.00 96.38 87 LEU A C 1
ATOM 631 O O . LEU A 1 87 ? 0.296 1.857 -1.625 1.00 96.38 87 LEU A O 1
ATOM 635 N N . ARG A 1 88 ? 0.768 -0.331 -1.360 1.00 94.62 88 ARG A N 1
ATOM 636 C CA . ARG A 1 88 ? 2.211 -0.279 -1.610 1.00 94.62 88 ARG A CA 1
ATOM 637 C C . ARG A 1 88 ? 2.494 -0.914 -2.964 1.00 94.62 88 ARG A C 1
ATOM 639 O O . ARG A 1 88 ? 1.981 -1.997 -3.244 1.00 94.62 88 ARG A O 1
ATOM 646 N N . VAL A 1 89 ? 3.293 -0.256 -3.792 1.00 93.69 89 VAL A N 1
ATOM 647 C CA . VAL A 1 89 ? 3.585 -0.664 -5.171 1.00 93.69 89 VAL A CA 1
ATOM 648 C C . VAL A 1 89 ? 5.085 -0.563 -5.423 1.00 93.69 89 VAL A C 1
ATOM 650 O O . VAL A 1 89 ? 5.730 0.403 -5.013 1.00 93.69 89 VAL A O 1
ATOM 653 N N . SER A 1 90 ? 5.634 -1.566 -6.105 1.00 91.06 90 SER A N 1
ATOM 654 C CA . SER A 1 90 ? 7.052 -1.665 -6.440 1.00 91.06 90 SER A CA 1
ATOM 655 C C . SER A 1 90 ? 7.584 -0.388 -7.083 1.00 91.06 90 SER A C 1
ATOM 657 O O . SER A 1 90 ? 6.999 0.117 -8.043 1.00 91.06 90 SER A O 1
ATOM 659 N N . HIS A 1 91 ? 8.750 0.079 -6.633 1.00 88.69 91 HIS A N 1
ATOM 660 C CA . HIS A 1 91 ? 9.472 1.159 -7.311 1.00 88.69 91 HIS A CA 1
ATOM 661 C C . HIS A 1 91 ? 10.005 0.731 -8.693 1.00 88.69 91 HIS A C 1
ATOM 663 O O . HIS A 1 91 ? 10.453 1.571 -9.469 1.00 88.69 91 HIS A O 1
ATOM 669 N N . ASN A 1 92 ? 10.011 -0.575 -9.000 1.00 88.88 92 ASN A N 1
ATOM 670 C CA . ASN A 1 92 ? 10.445 -1.096 -10.300 1.00 88.88 92 ASN A CA 1
ATOM 671 C C . ASN A 1 92 ? 9.427 -0.802 -11.410 1.00 88.88 92 ASN A C 1
ATOM 673 O O . ASN A 1 92 ? 9.749 -0.912 -12.592 1.00 88.88 92 ASN A O 1
ATOM 677 N N . LEU A 1 93 ? 8.201 -0.421 -11.040 1.00 90.06 93 LEU A N 1
ATOM 678 C CA . LEU A 1 93 ? 7.222 0.106 -11.977 1.00 90.06 93 LEU A CA 1
ATOM 679 C C . LEU A 1 93 ? 7.503 1.580 -12.268 1.00 90.06 93 LEU A C 1
ATOM 681 O O . LEU A 1 93 ? 7.936 2.357 -11.414 1.00 90.06 93 LEU A O 1
ATOM 685 N N . THR A 1 94 ? 7.196 1.989 -13.494 1.00 91.69 94 THR A N 1
ATOM 686 C CA . THR A 1 94 ? 7.219 3.410 -13.849 1.00 91.69 94 THR A CA 1
ATOM 687 C C . THR A 1 94 ? 6.154 4.183 -13.057 1.00 91.69 94 THR A C 1
ATOM 689 O O . THR A 1 94 ? 5.116 3.611 -12.708 1.00 91.69 94 THR A O 1
ATOM 692 N N . PRO A 1 95 ? 6.326 5.502 -12.844 1.00 91.38 95 PRO A N 1
ATOM 693 C CA . PRO A 1 95 ? 5.322 6.314 -12.156 1.00 91.38 95 PRO A CA 1
ATOM 694 C C . PRO A 1 95 ? 3.932 6.237 -12.799 1.00 91.38 95 PRO A C 1
ATOM 696 O O . PRO A 1 95 ? 2.924 6.249 -12.099 1.00 91.38 95 PRO A O 1
ATOM 699 N N . PHE A 1 96 ? 3.871 6.116 -14.130 1.00 92.25 96 PHE A N 1
ATOM 700 C CA . PHE A 1 96 ? 2.613 5.953 -14.858 1.00 92.25 96 PHE A CA 1
ATOM 701 C C . PHE A 1 96 ? 1.915 4.632 -14.502 1.00 92.25 96 PHE A C 1
ATOM 703 O O . PHE A 1 96 ? 0.731 4.630 -14.182 1.00 92.25 96 PHE A O 1
ATOM 710 N N . GLN A 1 97 ? 2.654 3.521 -14.481 1.00 95.19 97 GLN A N 1
ATOM 711 C CA . GLN A 1 97 ? 2.119 2.205 -14.112 1.00 95.19 97 GLN A CA 1
ATOM 712 C C . GLN A 1 97 ? 1.694 2.145 -12.636 1.00 95.19 97 GLN A C 1
ATOM 714 O O . GLN A 1 97 ? 0.689 1.518 -12.308 1.00 95.19 97 GLN A O 1
ATOM 719 N N . ALA A 1 98 ? 2.423 2.819 -11.742 1.00 93.81 98 ALA A N 1
ATOM 720 C CA . ALA A 1 98 ? 2.034 2.945 -10.339 1.00 93.81 98 ALA A CA 1
ATOM 721 C C . ALA A 1 98 ? 0.761 3.798 -10.163 1.00 93.81 98 ALA A C 1
ATOM 723 O O . ALA A 1 98 ? -0.104 3.465 -9.354 1.00 93.81 98 ALA A O 1
ATOM 724 N N . ALA A 1 99 ? 0.593 4.856 -10.963 1.00 92.75 99 ALA A N 1
ATOM 725 C CA . ALA A 1 99 ? -0.600 5.702 -10.928 1.00 92.75 99 ALA A CA 1
ATOM 726 C C . ALA A 1 99 ? -1.883 4.963 -11.355 1.00 92.75 99 ALA A C 1
ATOM 728 O O . ALA A 1 99 ? -2.962 5.279 -10.854 1.00 92.75 99 ALA A O 1
ATOM 729 N N . GLU A 1 100 ? -1.792 3.947 -12.220 1.00 97.12 100 GLU A N 1
ATOM 730 C CA . GLU A 1 100 ? -2.940 3.091 -12.568 1.00 97.12 100 GLU A CA 1
ATOM 731 C C . GLU A 1 100 ? -3.502 2.363 -11.337 1.00 97.12 100 GLU A C 1
ATOM 733 O O . GLU A 1 100 ? -4.720 2.254 -11.176 1.00 97.12 100 GLU A O 1
ATOM 738 N N . TYR A 1 101 ? -2.626 1.921 -10.431 1.00 97.00 101 TYR A N 1
ATOM 739 C CA . TYR A 1 101 ? -3.022 1.306 -9.166 1.00 97.00 101 TYR A CA 1
ATOM 740 C C . TYR A 1 101 ? -3.703 2.301 -8.227 1.00 97.00 101 TYR A C 1
ATOM 742 O O . TYR A 1 101 ? -4.729 1.970 -7.631 1.00 97.00 101 TYR A O 1
ATOM 750 N N . GLN A 1 102 ? -3.176 3.524 -8.126 1.00 94.88 102 GLN A N 1
ATOM 751 C CA . GLN A 1 102 ? -3.818 4.586 -7.352 1.00 94.88 102 GLN A CA 1
ATOM 752 C C . GLN A 1 102 ? -5.224 4.888 -7.893 1.00 94.88 102 GLN A C 1
ATOM 754 O O . GLN A 1 102 ? -6.187 4.902 -7.131 1.00 94.88 102 GLN A O 1
ATOM 759 N N . ALA A 1 103 ? -5.365 5.048 -9.211 1.00 94.31 103 ALA A N 1
ATOM 760 C CA . ALA A 1 103 ? -6.656 5.314 -9.840 1.00 94.31 103 ALA A CA 1
ATOM 761 C C . ALA A 1 103 ? -7.664 4.172 -9.612 1.00 94.31 103 ALA A C 1
ATOM 763 O O . ALA A 1 103 ? -8.849 4.418 -9.375 1.00 94.31 103 ALA A O 1
ATOM 764 N N . ALA A 1 104 ? -7.206 2.917 -9.660 1.00 96.12 104 ALA A N 1
ATOM 765 C CA . ALA A 1 104 ? -8.042 1.762 -9.354 1.00 96.12 104 ALA A CA 1
ATOM 766 C C . ALA A 1 104 ? -8.499 1.756 -7.886 1.00 96.12 104 ALA A C 1
ATOM 768 O O . ALA A 1 104 ? -9.678 1.511 -7.620 1.00 96.12 104 ALA A O 1
ATOM 769 N N . LEU A 1 105 ? -7.595 2.064 -6.949 1.00 95.44 105 LEU A N 1
ATOM 770 C CA . LEU A 1 105 ? -7.919 2.186 -5.529 1.00 95.44 105 LEU A CA 1
ATOM 771 C C . LEU A 1 105 ? -8.980 3.265 -5.302 1.00 95.44 105 LEU A C 1
ATOM 773 O O . LEU A 1 105 ? -10.016 2.967 -4.713 1.00 95.44 105 LEU A O 1
ATOM 777 N N . ASP A 1 106 ? -8.757 4.469 -5.827 1.00 92.56 106 ASP A N 1
ATOM 778 C CA . ASP A 1 106 ? -9.669 5.607 -5.674 1.00 92.56 106 ASP A CA 1
ATOM 779 C C . ASP A 1 106 ? -11.052 5.315 -6.269 1.00 92.56 106 ASP A C 1
ATOM 781 O O . ASP A 1 106 ? -12.082 5.669 -5.692 1.00 92.56 106 ASP A O 1
ATOM 785 N N . LYS A 1 107 ? -11.106 4.599 -7.399 1.00 91.94 107 LYS A N 1
ATOM 786 C CA . LYS A 1 107 ? -12.371 4.158 -7.996 1.00 91.94 107 LYS A CA 1
ATOM 787 C C . LYS A 1 107 ? -13.127 3.198 -7.078 1.00 91.94 107 LYS A C 1
ATOM 789 O O . LYS A 1 107 ? -14.335 3.346 -6.905 1.00 91.94 107 LYS A O 1
ATOM 794 N N . ILE A 1 108 ? -12.444 2.204 -6.512 1.00 91.06 108 ILE A N 1
ATOM 795 C CA . ILE A 1 108 ? -13.079 1.195 -5.652 1.00 91.06 108 ILE A CA 1
ATOM 796 C C . ILE A 1 108 ? -13.532 1.824 -4.332 1.00 91.06 108 ILE A C 1
ATOM 798 O O . ILE A 1 108 ? -14.656 1.572 -3.896 1.00 91.06 108 ILE A O 1
ATOM 802 N N . THR A 1 109 ? -12.710 2.670 -3.709 1.00 88.81 109 THR A N 1
ATOM 803 C CA . THR A 1 109 ? -13.068 3.326 -2.444 1.00 88.81 109 THR A CA 1
ATOM 804 C C . THR A 1 109 ? -14.132 4.402 -2.627 1.00 88.81 109 THR A C 1
ATOM 806 O O . THR A 1 109 ? -14.996 4.535 -1.763 1.00 88.81 109 THR A O 1
ATOM 809 N N . GLY A 1 110 ? -14.161 5.099 -3.766 1.00 84.75 110 GLY A N 1
ATOM 810 C CA . GLY A 1 110 ? -15.256 6.004 -4.123 1.00 84.75 110 GLY A CA 1
ATOM 811 C C . GLY A 1 110 ? -16.596 5.277 -4.288 1.00 84.75 110 GLY A C 1
ATOM 812 O O . GLY A 1 110 ? -17.615 5.725 -3.764 1.00 84.75 110 GLY A O 1
ATOM 813 N N . VAL A 1 111 ? -16.604 4.110 -4.947 1.00 78.19 111 VAL A N 1
ATOM 814 C CA . VAL A 1 111 ? -17.804 3.256 -5.051 1.00 78.19 111 VAL A CA 1
ATOM 815 C C . VAL A 1 111 ? -18.227 2.718 -3.683 1.00 78.19 111 VAL A C 1
ATOM 817 O O . VAL A 1 111 ? -19.420 2.696 -3.378 1.00 78.19 111 VAL A O 1
ATOM 820 N N . LEU A 1 112 ? -17.270 2.307 -2.847 1.00 72.62 112 LEU A N 1
ATOM 821 C CA . LEU A 1 112 ? -17.544 1.844 -1.488 1.00 72.62 112 LEU A CA 1
ATOM 822 C C . LEU A 1 112 ? -18.150 2.958 -0.626 1.00 72.62 112 LEU A C 1
ATOM 824 O O . LEU A 1 112 ? -19.122 2.701 0.074 1.00 72.62 112 LEU A O 1
ATOM 828 N N . GLY A 1 113 ? -17.635 4.188 -0.722 1.00 73.12 113 GLY A N 1
ATOM 829 C CA . GLY A 1 113 ? -18.203 5.354 -0.042 1.00 73.12 113 GLY A CA 1
ATOM 830 C C . GLY A 1 113 ? -19.675 5.553 -0.400 1.00 73.12 113 GLY A C 1
ATOM 831 O O . GLY A 1 113 ? -20.529 5.562 0.482 1.00 73.12 113 GLY A O 1
ATOM 832 N N . ALA A 1 114 ? -19.990 5.559 -1.698 1.00 78.56 114 ALA A N 1
ATOM 833 C CA . ALA A 1 114 ? -21.369 5.682 -2.170 1.00 78.56 114 ALA A CA 1
ATOM 834 C C . ALA A 1 114 ? -22.272 4.503 -1.744 1.00 78.56 114 ALA A C 1
ATOM 836 O O . ALA A 1 114 ? -23.476 4.670 -1.558 1.00 78.56 114 ALA A O 1
ATOM 837 N N . LEU A 1 115 ? -21.734 3.286 -1.605 1.00 72.88 115 LEU A N 1
ATOM 838 C CA . LEU A 1 115 ? -22.484 2.129 -1.098 1.00 72.88 115 LEU A CA 1
ATOM 839 C C . LEU A 1 115 ? -22.770 2.231 0.403 1.00 72.88 115 LEU A C 1
ATOM 841 O O . LEU A 1 115 ? -23.889 1.943 0.816 1.00 72.88 115 LEU A O 1
ATOM 845 N N . VAL A 1 116 ? -21.785 2.648 1.199 1.00 75.50 116 VAL A N 1
ATOM 846 C CA . VAL A 1 116 ? -21.932 2.816 2.651 1.00 75.50 116 VAL A CA 1
ATOM 847 C C . VAL A 1 116 ? -22.927 3.929 2.971 1.00 75.50 116 VAL A C 1
ATOM 849 O O . VAL A 1 116 ? -23.783 3.742 3.828 1.00 75.50 116 VAL A O 1
ATOM 852 N N . GLU A 1 117 ? -22.878 5.049 2.247 1.00 81.81 117 GLU A N 1
ATOM 853 C CA . GLU A 1 117 ? -23.853 6.137 2.395 1.00 81.81 117 GLU A CA 1
ATOM 854 C C . GLU A 1 117 ? -25.283 5.680 2.090 1.00 81.81 117 GLU A C 1
ATOM 856 O O . GLU A 1 117 ? -26.206 6.022 2.827 1.00 81.81 117 GLU A O 1
ATOM 861 N N . ARG A 1 118 ? -25.472 4.867 1.040 1.00 77.50 118 ARG A N 1
ATOM 862 C CA . ARG A 1 118 ? -26.781 4.262 0.744 1.00 77.50 118 ARG A CA 1
ATOM 863 C C . ARG A 1 118 ? -27.244 3.340 1.869 1.00 77.50 118 ARG A C 1
ATOM 865 O O . ARG A 1 118 ? -28.345 3.518 2.361 1.00 77.50 118 ARG A O 1
ATOM 872 N N . HIS A 1 119 ? -26.382 2.429 2.319 1.00 79.81 119 HIS A N 1
ATOM 873 C CA . HIS A 1 119 ? -26.704 1.484 3.394 1.00 79.81 119 HIS A CA 1
ATOM 874 C C . HIS A 1 119 ? -27.022 2.158 4.732 1.00 79.81 119 HIS A C 1
ATOM 876 O O . HIS A 1 119 ? -27.784 1.613 5.522 1.00 79.81 119 HIS A O 1
ATOM 882 N N . ASN A 1 120 ? -26.409 3.306 5.026 1.00 78.19 120 ASN A N 1
ATOM 883 C CA . ASN A 1 120 ? -26.718 4.059 6.239 1.00 78.19 120 ASN A CA 1
ATOM 884 C C . ASN A 1 120 ? -28.078 4.751 6.127 1.00 78.19 120 ASN A C 1
ATOM 886 O O . ASN A 1 120 ? -28.884 4.598 7.032 1.00 78.19 120 ASN A O 1
ATOM 890 N N . ARG A 1 121 ? -28.371 5.399 4.991 1.00 78.25 121 ARG A N 1
ATOM 891 C CA . ARG A 1 121 ? -29.693 5.994 4.752 1.00 78.25 121 ARG A CA 1
ATOM 892 C C . ARG A 1 121 ? -30.814 4.956 4.823 1.00 78.25 121 ARG A C 1
ATOM 894 O O . ARG A 1 121 ? -31.819 5.205 5.463 1.00 78.25 121 ARG A O 1
ATOM 901 N N . ASP A 1 122 ? -30.608 3.787 4.221 1.00 79.12 122 ASP A N 1
ATOM 902 C CA . ASP A 1 122 ? -31.615 2.723 4.227 1.00 79.12 122 ASP A CA 1
ATOM 903 C C . ASP A 1 122 ? -31.857 2.161 5.646 1.00 79.12 122 ASP A C 1
ATOM 905 O O . ASP A 1 122 ? -32.933 1.639 5.913 1.00 79.12 122 ASP A O 1
ATOM 909 N N . LYS A 1 123 ? -30.883 2.273 6.568 1.00 69.75 123 LYS A N 1
ATOM 910 C CA . LYS A 1 123 ? -31.108 1.938 7.983 1.00 69.75 123 LYS A CA 1
ATOM 911 C C . LYS A 1 123 ? -31.857 3.023 8.738 1.00 69.75 123 LYS A C 1
ATOM 913 O O . LYS A 1 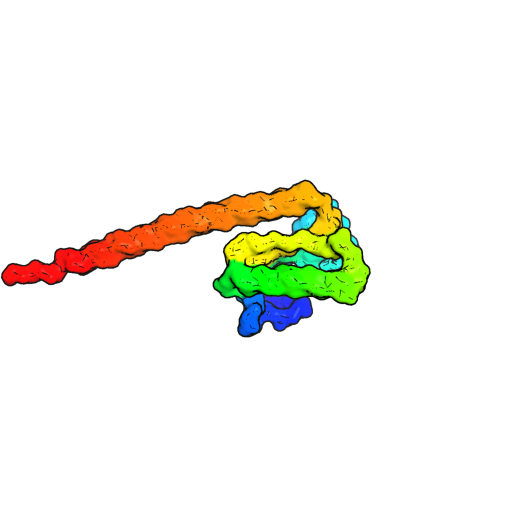123 ? -32.697 2.636 9.536 1.00 69.75 123 LYS A O 1
ATOM 918 N N . ASP A 1 124 ? -31.535 4.292 8.474 1.00 70.31 124 ASP A N 1
ATOM 919 C CA . ASP A 1 124 ? -32.166 5.470 9.093 1.00 70.31 124 ASP A CA 1
ATOM 920 C C . ASP A 1 124 ? -33.659 5.613 8.684 1.00 70.31 124 ASP A C 1
ATOM 922 O O . ASP A 1 124 ? -34.451 6.278 9.349 1.00 70.31 124 ASP A O 1
ATOM 926 N N . ASP A 1 125 ? -34.060 4.996 7.563 1.00 63.22 125 ASP A N 1
ATOM 927 C CA . ASP A 1 125 ? -35.459 4.933 7.116 1.00 63.22 125 ASP A CA 1
ATOM 928 C C . ASP A 1 125 ? -36.254 3.789 7.804 1.00 63.22 125 ASP A C 1
ATOM 930 O O . ASP A 1 125 ? -37.485 3.855 7.909 1.00 63.22 125 ASP A O 1
ATOM 934 N N . ASP A 1 126 ? -35.579 2.737 8.288 1.00 59.34 126 ASP A N 1
ATOM 935 C CA . ASP A 1 126 ? -36.204 1.556 8.914 1.00 59.34 126 ASP A CA 1
ATOM 936 C C . ASP A 1 126 ? -36.497 1.761 10.416 1.00 59.34 126 ASP A C 1
ATOM 938 O O . ASP A 1 126 ? -37.474 1.228 10.952 1.00 59.34 126 ASP A O 1
ATOM 942 N N . ASP A 1 127 ? -35.672 2.534 11.119 1.00 56.91 127 ASP A N 1
ATOM 943 C CA . ASP A 1 127 ? -35.837 2.885 12.535 1.00 56.91 127 ASP A CA 1
ATOM 944 C C . ASP A 1 127 ? -36.878 4.000 12.763 1.00 56.91 127 ASP A C 1
ATOM 946 O O . ASP A 1 127 ? -37.616 3.937 13.756 1.00 56.91 127 ASP A O 1
ATOM 950 N N . ASP A 1 128 ? -37.073 4.914 11.809 1.00 58.25 128 ASP A N 1
ATOM 951 C CA . ASP A 1 128 ? -38.186 5.881 11.827 1.00 58.25 128 ASP A CA 1
ATOM 952 C C . ASP A 1 128 ? -39.565 5.215 11.608 1.00 58.25 128 ASP A C 1
ATOM 954 O O . ASP A 1 128 ? -40.588 5.663 12.144 1.00 58.25 128 ASP A O 1
ATOM 958 N N . GLY A 1 129 ? -39.613 4.085 10.892 1.00 54.44 129 GLY A N 1
ATOM 959 C CA . GLY A 1 129 ? -40.838 3.311 10.653 1.00 54.44 129 GLY A CA 1
ATOM 960 C C . GLY A 1 129 ? -41.397 2.596 11.893 1.00 54.44 129 GLY A C 1
ATOM 961 O O . GLY A 1 129 ? -42.601 2.333 11.972 1.00 54.44 129 GLY A O 1
ATOM 962 N N . LEU A 1 130 ? -40.557 2.312 12.894 1.00 53.12 130 LEU A N 1
ATOM 963 C CA . LEU A 1 130 ? -40.957 1.609 14.122 1.00 53.12 130 LEU A CA 1
ATOM 964 C C . LEU A 1 130 ? -41.460 2.554 15.224 1.00 53.12 130 LEU A C 1
ATOM 966 O O . LEU A 1 130 ? -42.239 2.132 16.083 1.00 53.12 130 LEU A O 1
ATOM 970 N N . ALA A 1 131 ? -41.086 3.836 15.188 1.00 54.50 131 ALA A N 1
ATOM 971 C CA . ALA A 1 131 ? -41.514 4.829 16.176 1.00 54.50 131 ALA A CA 1
ATOM 972 C C . ALA A 1 131 ? -42.980 5.284 16.001 1.00 54.50 131 ALA A C 1
ATOM 974 O O . ALA A 1 131 ? -43.584 5.798 16.943 1.00 54.50 131 ALA A O 1
ATOM 975 N N . SER A 1 132 ? -43.589 5.067 14.828 1.00 54.19 132 SER A N 1
ATOM 976 C CA . SER A 1 132 ? -44.960 5.517 14.526 1.00 54.19 132 SER A CA 1
ATOM 977 C C . SER A 1 132 ? -46.068 4.533 14.958 1.00 54.19 132 SER A C 1
ATOM 979 O O . SER A 1 132 ? -47.250 4.866 14.916 1.00 54.19 132 SER A O 1
ATOM 981 N N . ALA A 1 133 ? -45.720 3.323 15.412 1.00 57.38 133 ALA A N 1
ATOM 982 C CA . ALA A 1 133 ? -46.689 2.251 15.679 1.00 57.38 133 ALA A CA 1
ATOM 983 C C . ALA A 1 133 ? -47.207 2.160 17.134 1.00 57.38 133 ALA A C 1
ATOM 985 O O . ALA A 1 133 ? -47.944 1.227 17.455 1.00 57.38 133 ALA A O 1
ATOM 986 N N . LEU A 1 134 ? -46.868 3.103 18.024 1.00 53.75 134 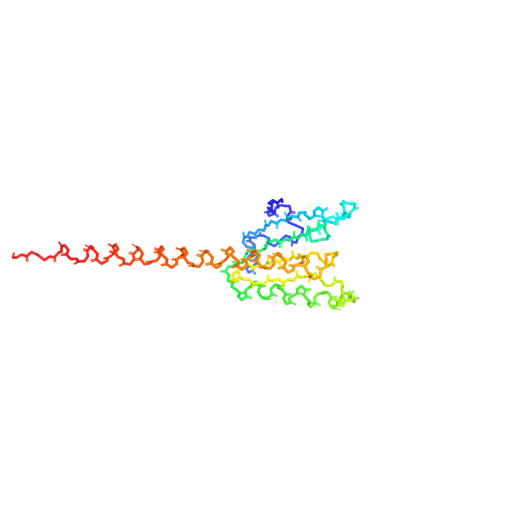LEU A N 1
ATOM 987 C CA . LEU A 1 134 ? -47.272 3.064 19.440 1.00 53.75 134 LEU A CA 1
ATOM 988 C C . LEU A 1 134 ? -48.040 4.324 19.886 1.00 53.75 134 LEU A C 1
ATOM 990 O O . LEU A 1 134 ? -47.600 5.066 20.760 1.00 53.75 134 LEU A O 1
ATOM 994 N N . VAL A 1 135 ? -49.228 4.553 19.321 1.00 56.81 135 VAL A N 1
ATOM 995 C CA . VAL A 1 135 ? -50.219 5.458 19.932 1.00 56.81 135 VAL A CA 1
ATOM 996 C C . VAL A 1 135 ? -51.564 4.732 20.029 1.00 56.81 135 VAL A C 1
ATOM 998 O O . VAL A 1 135 ? -52.267 4.631 19.023 1.00 56.81 135 VAL A O 1
ATOM 1001 N N . PRO A 1 136 ? -51.942 4.184 21.198 1.00 57.59 136 PRO A N 1
ATOM 1002 C CA . PRO A 1 136 ? -53.308 3.742 21.426 1.00 57.59 136 PRO A CA 1
ATOM 1003 C C . PRO A 1 136 ? -54.197 4.933 21.815 1.00 57.59 136 PRO A C 1
ATOM 1005 O O . PRO A 1 136 ? -53.760 5.840 22.526 1.00 57.59 136 PRO A O 1
ATOM 1008 N N . ALA A 1 137 ? -55.431 4.906 21.307 1.00 61.31 137 ALA A N 1
ATOM 1009 C CA . ALA A 1 137 ? -56.528 5.812 21.649 1.00 61.31 137 ALA A CA 1
ATOM 1010 C C . ALA A 1 137 ? -57.153 5.489 23.015 1.00 61.31 137 ALA A C 1
ATOM 1012 O O . ALA A 1 137 ? -57.082 4.309 23.432 1.00 61.31 137 ALA A O 1
#

Foldseek 3Di:
DWDDCVRQLVSFAPPPLFFVTKDADADPVADPPDDQRQRAQRWWMKTFGPWQVSLVVVLVVQVVVCVVVVNPPLQRWDWDTDIRIIITHGSVDDPVVVVVVVVVVCVVSVVVVVVVVVVVVVVVVVVVVVVPPDDDD

pLDDT: mean 81.95, std 13.72, range [47.28, 97.12]

Sequence (137 aa):
MVVTAENDPNKLLGTPNAYTSKTEFIDTRLDQGVDVVGGVPAGGSVEVFADKSKAEARRDYLRGAAVAESATAAAAEYAYVSGPILLRVSHNLTPFQAAEYQAALDKITGVLGALVERHNRDKDDDDDGLASALVPA